Protein AF-V6LV52-F1 (afdb_monomer_lite)

Organism: NCBI:txid348837

Foldseek 3Di:
DDPDDPPVPPVVVVPPPPPVDPLVNVLVVLVVQLVVLCPCPPVDDPVSCPSVVVSVVSNVVSVVVVVVVVVVVVVVVVCVVPDVVPCVVVPCPDPPVDDPVRVVVVVVVVVVVVVVVVVVVVVVVVVVVVVVPDDPPDD

Radius of gyration: 24.8 Å; chains: 1; bounding box: 60×60×60 Å

Secondary structure (DSSP, 8-state):
-------SSSSTTTTTT-----HHHHHHHHHHHHHHHHTTTTTS-GGGGHHHHHHHHHHHHHHHHHHHHHHHHHHHHHGGGTTHHHHHHS-TTSS----HHHHHHHHHHHHHHHHHHHHHHHHHHHHHHHHHHS-----

pLDDT: mean 71.85, std 15.77, range [36.06, 92.5]

Structure (mmCIF, N/CA/C/O backbone):
data_AF-V6LV52-F1
#
_entry.id   AF-V6LV52-F1
#
loop_
_atom_site.group_PDB
_atom_site.id
_atom_site.type_symbol
_atom_site.label_atom_id
_atom_site.label_alt_id
_atom_site.label_comp_id
_atom_site.label_asym_id
_atom_site.label_entity_id
_atom_site.label_seq_id
_atom_site.pdbx_PDB_ins_code
_atom_site.Cartn_x
_atom_site.Cartn_y
_atom_site.Cartn_z
_atom_site.occupancy
_atom_site.B_iso_or_equiv
_atom_site.auth_seq_id
_atom_site.auth_comp_id
_atom_site.auth_asym_id
_atom_site.auth_atom_id
_atom_site.pdbx_PDB_model_num
ATOM 1 N N . MET A 1 1 ? -31.136 47.933 -12.721 1.00 45.31 1 MET A N 1
ATOM 2 C CA . MET A 1 1 ? -30.997 46.550 -12.235 1.00 45.31 1 MET A CA 1
ATOM 3 C C . MET A 1 1 ? -29.819 45.971 -12.979 1.00 45.31 1 MET A C 1
ATOM 5 O O . MET A 1 1 ? -29.986 45.670 -14.145 1.00 45.31 1 MET A O 1
ATOM 9 N N . ASP A 1 2 ? -28.661 45.887 -12.334 1.00 36.06 2 ASP A N 1
ATOM 10 C CA . ASP A 1 2 ? -27.501 45.159 -12.850 1.00 36.06 2 ASP A CA 1
ATOM 11 C C . ASP A 1 2 ? -26.873 44.432 -11.664 1.00 36.06 2 ASP A C 1
ATOM 13 O O . ASP A 1 2 ? -26.098 44.988 -10.891 1.00 36.06 2 ASP A O 1
ATOM 17 N N . ASN A 1 3 ? -27.315 43.190 -11.470 1.00 46.91 3 ASN A N 1
ATOM 18 C CA . ASN A 1 3 ? -26.679 42.228 -10.582 1.00 46.91 3 ASN A CA 1
ATOM 19 C C . ASN A 1 3 ? -25.708 41.422 -11.437 1.00 46.91 3 ASN A C 1
ATOM 21 O O . ASN A 1 3 ? -26.074 40.386 -11.991 1.00 46.91 3 ASN A O 1
ATOM 25 N N . SER A 1 4 ? -24.473 41.892 -11.556 1.00 45.53 4 SER A N 1
ATOM 26 C CA . SER A 1 4 ? -23.420 41.084 -12.150 1.00 45.53 4 SER A CA 1
ATOM 27 C C . SER A 1 4 ? -22.117 41.244 -11.383 1.00 45.53 4 SER A C 1
ATOM 29 O O . SER A 1 4 ? -21.576 42.339 -11.271 1.00 45.53 4 SER A O 1
ATOM 31 N N . VAL A 1 5 ? -21.596 40.086 -10.980 1.00 49.69 5 VAL A N 1
ATOM 32 C CA . VAL A 1 5 ? -20.196 39.811 -10.640 1.00 49.69 5 VAL A CA 1
ATOM 33 C C . VAL A 1 5 ? -19.768 40.132 -9.202 1.00 49.69 5 VAL A C 1
ATOM 35 O O . VAL A 1 5 ? -18.936 40.989 -8.936 1.00 49.69 5 VAL A O 1
ATOM 38 N N . ALA A 1 6 ? -20.248 39.305 -8.271 1.00 47.34 6 ALA A N 1
ATOM 39 C CA . ALA A 1 6 ? -19.549 38.997 -7.017 1.00 47.34 6 ALA A CA 1
ATOM 40 C C . ALA A 1 6 ? -19.196 37.495 -6.935 1.00 47.34 6 ALA A C 1
ATOM 42 O O . ALA A 1 6 ? -19.278 36.885 -5.874 1.00 47.34 6 ALA A O 1
ATOM 43 N N . ALA A 1 7 ? -18.843 36.879 -8.071 1.00 48.69 7 ALA A N 1
ATOM 44 C CA . ALA A 1 7 ? -18.518 35.449 -8.163 1.00 48.69 7 ALA A CA 1
ATOM 45 C C . ALA A 1 7 ? -17.006 35.152 -8.259 1.00 48.69 7 ALA A C 1
ATOM 47 O O . ALA A 1 7 ? -16.616 33.990 -8.248 1.00 48.69 7 ALA A O 1
ATOM 48 N N . ASP A 1 8 ? -16.150 36.180 -8.311 1.00 44.16 8 ASP A N 1
ATOM 49 C CA . ASP A 1 8 ? -14.693 36.015 -8.481 1.00 44.16 8 ASP A CA 1
ATOM 50 C C . ASP A 1 8 ? -13.900 36.017 -7.156 1.00 44.16 8 ASP A C 1
ATOM 52 O O . ASP A 1 8 ? -12.714 35.678 -7.102 1.00 44.16 8 ASP A O 1
ATOM 56 N N . GLY A 1 9 ? -14.551 36.370 -6.043 1.00 42.88 9 GLY A N 1
ATOM 57 C CA . GLY A 1 9 ? -13.920 36.405 -4.718 1.00 42.88 9 GLY A CA 1
ATOM 58 C C . GLY A 1 9 ? -13.856 35.044 -4.016 1.00 42.88 9 GLY A C 1
ATOM 59 O O . GLY A 1 9 ? -13.006 34.830 -3.154 1.00 42.88 9 GLY A O 1
ATOM 60 N N . SER A 1 10 ? -14.735 34.109 -4.384 1.00 45.97 10 SER A N 1
ATOM 61 C CA . SER A 1 10 ? -14.959 32.863 -3.635 1.00 45.97 10 SER A CA 1
ATOM 62 C C . SER A 1 10 ? -13.948 31.761 -3.968 1.00 45.97 10 SER A C 1
ATOM 64 O O . SER A 1 10 ? -13.587 30.977 -3.093 1.00 45.97 10 SER A O 1
ATOM 66 N N . ASN A 1 11 ? -13.431 31.730 -5.202 1.00 44.62 11 ASN A N 1
ATOM 67 C CA . ASN A 1 11 ? -12.445 30.729 -5.635 1.00 44.62 11 ASN A CA 1
ATOM 68 C C . ASN A 1 11 ? -11.006 31.067 -5.210 1.00 44.62 11 ASN A C 1
ATOM 70 O O . ASN A 1 11 ? -10.166 30.176 -5.097 1.00 44.62 11 ASN A O 1
ATOM 74 N N . ASN A 1 12 ? -10.715 32.334 -4.904 1.00 40.97 12 ASN A N 1
ATOM 75 C CA . ASN A 1 12 ? -9.371 32.780 -4.519 1.00 40.97 12 ASN A CA 1
ATOM 76 C C . ASN A 1 12 ? -9.007 32.497 -3.048 1.00 40.97 12 ASN A C 1
ATOM 78 O O . ASN A 1 12 ? -7.838 32.585 -2.671 1.00 40.97 12 ASN A O 1
ATOM 82 N N . LEU A 1 13 ? -9.982 32.132 -2.209 1.00 41.16 13 LEU A N 1
ATOM 83 C CA . LEU A 1 13 ? -9.752 31.787 -0.800 1.00 41.16 13 LEU A CA 1
ATOM 84 C C . LEU A 1 13 ? -9.484 30.292 -0.576 1.00 41.16 13 LEU A C 1
ATOM 86 O O . LEU A 1 13 ? -8.807 29.943 0.389 1.00 41.16 13 LEU A O 1
ATOM 90 N N . GLN A 1 14 ? -9.933 29.409 -1.475 1.00 45.44 14 GLN A N 1
ATOM 91 C CA . GLN A 1 14 ? -9.732 27.960 -1.321 1.00 45.44 14 GLN A CA 1
ATOM 92 C C . GLN A 1 14 ? -8.318 27.485 -1.691 1.00 45.44 14 GLN A C 1
ATOM 94 O O . GLN A 1 14 ? -7.902 26.416 -1.254 1.00 45.44 14 GLN A O 1
ATOM 99 N N . MET A 1 15 ? -7.541 28.286 -2.425 1.00 41.56 15 MET A N 1
ATOM 100 C CA . MET A 1 15 ? -6.193 27.903 -2.876 1.00 41.56 15 MET A CA 1
ATOM 101 C C . MET A 1 15 ? -5.056 28.388 -1.960 1.00 41.56 15 MET A C 1
ATOM 103 O O . MET A 1 15 ? -3.907 28.001 -2.158 1.00 41.56 15 MET A O 1
ATOM 107 N N . LYS A 1 16 ? -5.338 29.213 -0.937 1.00 42.59 16 LYS A N 1
ATOM 108 C CA . LYS A 1 16 ? -4.300 29.858 -0.103 1.00 42.59 16 LYS A CA 1
ATOM 109 C C . LYS A 1 16 ? -3.660 28.976 0.977 1.00 42.59 16 LYS A C 1
ATOM 111 O O . LYS A 1 16 ? -2.697 29.415 1.595 1.00 42.59 16 LYS A O 1
ATOM 116 N N . TYR A 1 17 ? -4.135 27.748 1.191 1.00 46.34 17 TYR A N 1
ATOM 117 C CA . TYR A 1 17 ? -3.645 26.893 2.284 1.00 46.34 17 TYR A CA 1
ATOM 118 C C . TYR A 1 17 ? -3.265 25.472 1.867 1.00 46.34 17 TYR A C 1
ATOM 120 O O . TYR A 1 17 ? -3.233 24.574 2.708 1.00 46.34 17 TYR A O 1
ATOM 128 N N . ILE A 1 18 ? -2.893 25.246 0.604 1.00 47.25 18 ILE A N 1
ATOM 129 C CA . ILE A 1 18 ? -2.121 24.041 0.274 1.00 47.25 18 ILE A CA 1
ATOM 130 C C . ILE A 1 18 ? -0.674 24.297 0.709 1.00 47.25 18 ILE A C 1
ATOM 132 O O . ILE A 1 18 ? 0.213 24.560 -0.100 1.00 47.25 18 ILE A O 1
ATOM 136 N N . ASN A 1 19 ? -0.430 24.254 2.020 1.00 54.31 19 ASN A N 1
ATOM 137 C CA . ASN A 1 19 ? 0.925 24.088 2.524 1.00 54.31 19 ASN A CA 1
ATOM 138 C C . ASN A 1 19 ? 1.368 22.687 2.109 1.00 54.31 19 ASN A C 1
ATOM 140 O O . ASN A 1 19 ? 0.930 21.696 2.700 1.00 54.31 19 ASN A O 1
ATOM 144 N N . TYR A 1 20 ? 2.211 22.612 1.077 1.00 55.56 20 TYR A N 1
ATOM 145 C CA . TYR A 1 20 ? 2.889 21.386 0.668 1.00 55.56 20 TYR A CA 1
ATOM 146 C C . TYR A 1 20 ? 3.731 20.876 1.840 1.00 55.56 20 TYR A C 1
ATOM 148 O O . TYR A 1 20 ? 4.894 21.233 2.015 1.00 55.56 20 TYR A O 1
ATOM 156 N N . SER A 1 21 ? 3.113 20.070 2.695 1.00 70.44 21 SER A N 1
ATOM 157 C CA . SER A 1 21 ? 3.785 19.445 3.822 1.00 70.44 21 SER A CA 1
ATOM 158 C C . SER A 1 21 ? 4.547 18.242 3.293 1.00 70.44 21 SER A C 1
ATOM 160 O O . SER A 1 21 ? 3.974 17.395 2.604 1.00 70.44 21 SER A O 1
ATOM 162 N N . SER A 1 22 ? 5.841 18.158 3.598 1.00 82.81 22 SER A N 1
ATOM 163 C CA . SER A 1 22 ? 6.620 16.970 3.257 1.00 82.81 22 SER A CA 1
ATOM 164 C C . SER A 1 22 ? 6.001 15.729 3.914 1.00 82.81 22 SER A C 1
ATOM 166 O O . SER A 1 22 ? 5.389 15.814 4.984 1.00 82.81 22 SER A O 1
ATOM 168 N N . LEU A 1 23 ? 6.181 14.555 3.300 1.00 84.12 23 LEU A N 1
ATOM 169 C CA . LEU A 1 23 ? 5.721 13.286 3.884 1.00 84.12 23 LEU A CA 1
ATOM 170 C C . LEU A 1 23 ? 6.278 13.068 5.300 1.00 84.12 23 LEU A C 1
ATOM 172 O O . LEU A 1 23 ? 5.587 12.509 6.149 1.00 84.12 23 LEU A O 1
ATOM 176 N N . ASP A 1 24 ? 7.487 13.558 5.576 1.00 83.06 24 ASP A N 1
ATOM 177 C CA . ASP A 1 24 ? 8.103 13.479 6.902 1.00 83.06 24 ASP A CA 1
ATOM 178 C C . ASP A 1 24 ? 7.402 14.370 7.931 1.00 83.06 24 ASP A C 1
ATOM 180 O O . ASP A 1 24 ? 7.201 13.942 9.069 1.00 83.06 24 ASP A O 1
ATOM 184 N N . ASN A 1 25 ? 6.944 15.561 7.535 1.00 84.88 25 ASN A N 1
ATOM 185 C CA . ASN A 1 25 ? 6.155 16.429 8.410 1.00 84.88 25 ASN A CA 1
ATOM 186 C C . ASN A 1 25 ? 4.810 15.782 8.756 1.00 84.88 25 ASN A C 1
ATOM 188 O O . ASN A 1 25 ? 4.429 15.740 9.926 1.00 84.88 25 ASN A O 1
ATOM 192 N N . VAL A 1 26 ? 4.123 15.208 7.762 1.00 86.62 26 VAL A N 1
ATOM 193 C CA . VAL A 1 26 ? 2.859 14.485 7.985 1.00 86.62 26 VAL A CA 1
ATOM 194 C C . VAL A 1 26 ? 3.084 13.283 8.907 1.00 86.62 26 VAL A C 1
ATOM 196 O O . VAL A 1 26 ? 2.314 13.060 9.842 1.00 86.62 26 VAL A O 1
ATOM 199 N N . LYS A 1 27 ? 4.177 12.537 8.708 1.00 88.75 27 LYS A N 1
ATOM 200 C CA . LYS A 1 27 ? 4.559 11.406 9.564 1.00 88.75 27 LYS A CA 1
ATOM 201 C C . LYS A 1 27 ? 4.833 11.843 11.002 1.00 88.75 27 LYS A C 1
ATOM 203 O O . LYS A 1 27 ? 4.386 11.171 11.931 1.00 88.75 27 LYS A O 1
ATOM 208 N N . LYS A 1 28 ? 5.547 12.955 11.198 1.00 88.75 28 LYS A N 1
ATOM 209 C CA . LYS A 1 28 ? 5.852 13.505 12.525 1.00 88.75 28 LYS A CA 1
ATOM 210 C C . LYS A 1 28 ? 4.575 13.896 13.270 1.00 88.75 28 LYS A C 1
ATOM 212 O O . LYS A 1 28 ? 4.357 13.390 14.366 1.00 88.75 28 LYS A O 1
ATOM 217 N N . LEU A 1 29 ? 3.708 14.688 12.637 1.00 88.94 29 LEU A N 1
ATOM 218 C CA . LEU A 1 29 ? 2.420 15.101 13.207 1.00 88.94 29 LEU A CA 1
ATOM 219 C C . LEU A 1 29 ? 1.540 13.896 13.558 1.00 88.94 29 LEU A C 1
ATOM 221 O O . LEU A 1 29 ? 0.971 13.825 14.642 1.00 88.94 29 LEU A O 1
ATOM 225 N N . THR A 1 30 ? 1.481 12.903 12.670 1.00 89.12 30 THR A N 1
ATOM 226 C CA . THR A 1 30 ? 0.691 11.686 12.904 1.00 89.12 30 THR A CA 1
ATOM 227 C C . THR A 1 30 ? 1.215 10.888 14.097 1.00 89.12 30 THR A C 1
ATOM 229 O O . THR A 1 30 ? 0.426 10.339 14.862 1.00 89.12 30 THR A O 1
ATOM 232 N N . ASN A 1 31 ? 2.536 10.823 14.282 1.00 89.56 31 ASN A N 1
ATOM 233 C CA . ASN A 1 31 ? 3.135 10.151 15.434 1.00 89.56 31 ASN A CA 1
ATOM 234 C C . ASN A 1 31 ? 2.886 10.903 16.747 1.00 89.56 31 ASN A C 1
ATOM 236 O O . ASN A 1 31 ? 2.714 10.258 17.777 1.00 89.56 31 ASN A O 1
ATOM 240 N N . GLU A 1 32 ? 2.874 12.236 16.727 1.00 90.38 32 GLU A N 1
ATOM 241 C CA . GLU A 1 32 ? 2.522 13.050 17.897 1.00 90.38 32 GLU A CA 1
ATOM 242 C C . GLU A 1 32 ? 1.055 12.837 18.282 1.00 90.38 32 GLU A C 1
ATOM 244 O O . GLU A 1 32 ? 0.781 12.443 19.413 1.00 90.38 32 GLU A O 1
ATOM 249 N N . LEU A 1 33 ? 0.139 12.931 17.315 1.00 87.75 33 LEU A N 1
ATOM 250 C CA . LEU A 1 33 ? -1.283 12.650 17.519 1.00 87.75 33 LEU A CA 1
ATOM 251 C C . LEU A 1 33 ? -1.519 11.226 18.050 1.00 87.75 33 LEU A C 1
ATOM 253 O O . LEU A 1 33 ? -2.302 11.003 18.973 1.00 87.75 33 LEU A O 1
ATOM 257 N N . ARG A 1 34 ? -0.799 10.244 17.501 1.00 88.00 34 ARG A N 1
ATOM 258 C CA . ARG A 1 34 ? -0.888 8.852 17.942 1.00 88.00 34 ARG A CA 1
ATOM 259 C C . ARG A 1 34 ? -0.494 8.678 19.408 1.00 88.00 34 ARG A C 1
ATOM 261 O O . ARG A 1 34 ? -1.124 7.877 20.087 1.00 88.00 34 ARG A O 1
ATOM 268 N N . LYS A 1 35 ? 0.521 9.396 19.905 1.00 87.50 35 LYS A N 1
ATOM 269 C CA . LYS A 1 35 ? 0.931 9.303 21.318 1.00 87.50 35 LYS A CA 1
ATOM 270 C C . LYS A 1 35 ? -0.200 9.699 22.256 1.00 87.50 35 LYS A C 1
ATOM 272 O O . LYS A 1 35 ? -0.358 9.055 23.283 1.00 87.50 35 LYS A O 1
ATOM 277 N N . GLU A 1 36 ? -0.977 10.717 21.900 1.00 84.56 36 GLU A N 1
ATOM 278 C CA . GLU A 1 36 ? -2.111 11.171 22.707 1.00 84.56 36 GLU A CA 1
ATOM 279 C C . GLU A 1 36 ? -3.285 10.188 22.641 1.00 84.56 36 GLU A C 1
ATOM 281 O O . GLU A 1 36 ? -3.898 9.873 23.659 1.00 84.56 36 GLU A O 1
ATOM 286 N N . ILE A 1 37 ? -3.571 9.650 21.454 1.00 85.38 37 ILE A N 1
ATOM 287 C CA . ILE A 1 37 ? -4.700 8.735 21.250 1.00 85.38 37 ILE A CA 1
ATOM 288 C C . ILE A 1 37 ? -4.428 7.345 21.848 1.00 85.38 37 ILE A C 1
ATOM 290 O O . ILE A 1 37 ? -5.325 6.728 22.429 1.00 85.38 37 ILE A O 1
ATOM 294 N N . ASP A 1 38 ? -3.193 6.852 21.746 1.00 86.12 38 ASP A N 1
ATOM 295 C CA . ASP A 1 38 ? -2.826 5.504 22.189 1.00 86.12 38 ASP A CA 1
ATOM 296 C C . ASP A 1 38 ? -2.777 5.367 23.721 1.00 86.12 38 ASP A C 1
ATOM 298 O O . ASP A 1 38 ? -2.794 4.239 24.211 1.00 86.12 38 ASP A O 1
ATOM 302 N N . LEU A 1 39 ? -2.795 6.468 24.491 1.00 83.69 39 LEU A N 1
ATOM 303 C CA . LEU A 1 39 ? -2.789 6.449 25.967 1.00 83.69 39 LEU A CA 1
ATOM 304 C C . LEU A 1 39 ? -3.878 5.549 26.567 1.00 83.69 39 LEU A C 1
ATOM 306 O O . LEU A 1 39 ? -3.686 4.937 27.618 1.00 83.69 39 LEU A O 1
ATOM 310 N N . PHE A 1 40 ? -5.022 5.461 25.893 1.00 75.88 40 PHE A N 1
ATOM 311 C CA . PHE A 1 40 ? -6.191 4.717 26.357 1.00 75.88 40 PHE A CA 1
ATOM 312 C C . PHE A 1 40 ? -6.470 3.461 25.513 1.00 75.88 40 PHE A C 1
ATOM 314 O O . PHE A 1 40 ? -7.417 2.713 25.783 1.00 75.88 40 PHE A O 1
ATOM 321 N N . TYR A 1 41 ? -5.648 3.193 24.496 1.00 75.38 41 TYR A N 1
ATOM 322 C CA . TYR A 1 41 ? -5.727 1.987 23.679 1.00 75.38 41 TYR A CA 1
ATOM 323 C C . TYR A 1 41 ? -5.070 0.795 24.411 1.00 75.38 41 TYR A C 1
ATOM 325 O O . TYR A 1 41 ? -4.065 0.976 25.095 1.00 75.38 41 TYR A O 1
ATOM 333 N N . PRO A 1 42 ? -5.589 -0.446 24.304 1.00 77.62 42 PRO A N 1
ATOM 334 C CA . PRO A 1 42 ? -6.783 -0.887 23.572 1.00 77.62 42 PRO A CA 1
ATOM 335 C C . PRO A 1 42 ? -8.084 -0.815 24.389 1.00 77.62 42 PRO A C 1
ATOM 337 O O . PRO A 1 42 ? -9.119 -1.304 23.935 1.00 77.62 42 PRO A O 1
ATOM 340 N N . LYS A 1 43 ? -8.044 -0.249 25.601 1.00 82.38 43 LYS A N 1
ATOM 341 C CA . LYS A 1 43 ? -9.142 -0.313 26.583 1.00 82.38 43 LYS A CA 1
ATOM 342 C C . LYS A 1 43 ? -10.396 0.474 26.167 1.00 82.38 43 LYS A C 1
ATOM 344 O O . LYS A 1 43 ? -11.464 0.237 26.717 1.00 82.38 43 LYS A O 1
ATOM 349 N N . GLN A 1 44 ? -10.287 1.365 25.184 1.00 80.62 44 GLN A N 1
ATOM 350 C CA . GLN A 1 44 ? -11.409 2.084 24.573 1.00 80.62 44 GLN A CA 1
ATOM 351 C C . GLN A 1 44 ? -12.364 1.171 23.782 1.00 80.62 44 GLN A C 1
ATOM 353 O O . GLN A 1 44 ? -11.946 0.161 23.207 1.00 80.62 44 GLN A O 1
ATOM 358 N N . SER A 1 45 ? -13.641 1.559 23.693 1.00 77.69 45 SER A N 1
ATOM 359 C CA . SER A 1 45 ? -14.641 0.890 22.841 1.00 77.69 45 SER A CA 1
ATOM 360 C C . SER A 1 45 ? -14.332 1.068 21.342 1.00 77.69 45 SER A C 1
ATOM 362 O O . SER A 1 45 ? -13.643 2.021 20.975 1.00 77.69 45 SER A O 1
ATOM 364 N N . PRO A 1 46 ? -14.845 0.207 20.439 1.00 74.12 46 PRO A N 1
ATOM 365 C CA . PRO A 1 46 ? -14.574 0.314 19.001 1.00 74.12 46 PRO A CA 1
ATOM 366 C C . PRO A 1 46 ? -14.837 1.704 18.398 1.00 74.12 46 PRO A C 1
ATOM 368 O O . PRO A 1 46 ? -14.006 2.195 17.638 1.00 74.12 46 PRO A O 1
ATOM 371 N N . ALA A 1 47 ? -15.924 2.376 18.793 1.00 75.81 47 ALA A N 1
ATOM 372 C CA . ALA A 1 47 ? -16.256 3.725 18.321 1.00 75.81 47 ALA A CA 1
ATOM 373 C C . ALA A 1 47 ? -15.249 4.795 18.785 1.00 75.81 47 ALA A C 1
ATOM 375 O O . ALA A 1 47 ? -15.028 5.787 18.098 1.00 75.81 47 ALA A O 1
ATOM 376 N N . GLN A 1 48 ? -14.597 4.586 19.929 1.00 75.56 48 GLN A N 1
ATOM 377 C CA . GLN A 1 48 ? -13.586 5.499 20.471 1.00 75.56 48 GLN A CA 1
ATOM 378 C C . GLN A 1 48 ? -12.185 5.241 19.893 1.00 75.56 48 GLN A C 1
ATOM 380 O O . GLN A 1 48 ? -11.331 6.119 19.943 1.00 75.56 48 GLN A O 1
ATOM 385 N N . ARG A 1 49 ? -11.953 4.075 19.274 1.00 83.06 49 ARG A N 1
ATOM 386 C CA . ARG A 1 49 ? -10.675 3.718 18.628 1.00 83.06 49 ARG A CA 1
ATOM 387 C C . ARG A 1 49 ? -10.478 4.357 17.250 1.00 83.06 49 ARG A C 1
ATOM 389 O O . ARG A 1 49 ? -9.442 4.131 16.628 1.00 83.06 49 ARG A O 1
ATOM 396 N N . VAL A 1 50 ? -11.440 5.136 16.751 1.00 83.25 50 VAL A N 1
ATOM 397 C CA . VAL A 1 50 ? -11.392 5.748 15.409 1.00 83.25 50 VAL A CA 1
ATOM 398 C C . VAL A 1 50 ? -10.102 6.543 15.200 1.00 83.25 50 VAL A C 1
ATOM 400 O O . VAL A 1 50 ? -9.448 6.383 14.173 1.00 83.25 50 VAL A O 1
ATOM 403 N N . GLY A 1 51 ? -9.678 7.318 16.201 1.00 83.50 51 GLY A N 1
ATOM 404 C CA . GLY A 1 51 ? -8.423 8.067 16.140 1.00 83.50 51 GLY A CA 1
ATOM 405 C C . GLY A 1 51 ? -7.179 7.174 16.007 1.00 83.50 51 GLY A C 1
ATOM 406 O O . GLY A 1 51 ? -6.278 7.475 15.228 1.00 83.50 51 GLY A O 1
ATOM 407 N N . HIS A 1 52 ? -7.150 6.034 16.706 1.00 85.75 52 HIS A N 1
ATOM 408 C CA . HIS A 1 52 ? -6.041 5.078 16.632 1.00 85.75 52 HIS A CA 1
ATOM 409 C C . HIS A 1 52 ? -5.948 4.474 15.227 1.00 85.75 52 HIS A C 1
ATOM 411 O O . HIS A 1 52 ? -4.871 4.424 14.626 1.00 85.75 52 HIS A O 1
ATOM 417 N N . TYR A 1 53 ? -7.091 4.043 14.684 1.00 85.38 53 TYR A N 1
ATOM 418 C CA . TYR A 1 53 ? -7.159 3.482 13.336 1.00 85.38 53 TYR A CA 1
ATOM 419 C C . TYR A 1 53 ? -6.777 4.511 12.272 1.00 85.38 53 TYR A C 1
ATOM 421 O O . TYR A 1 53 ? -6.007 4.186 11.373 1.00 85.38 53 TYR A O 1
ATOM 429 N N . PHE A 1 54 ? -7.205 5.762 12.433 1.00 88.69 54 PHE A N 1
ATOM 430 C CA . PHE A 1 54 ? -6.804 6.865 11.566 1.00 88.69 54 PHE A CA 1
ATOM 431 C C . PHE A 1 54 ? -5.278 7.058 11.532 1.00 88.69 54 PHE A C 1
ATOM 433 O O . PHE A 1 54 ? -4.676 7.052 10.456 1.00 88.69 54 PHE A O 1
ATOM 440 N N . CYS A 1 55 ? -4.621 7.146 12.694 1.00 88.19 55 CYS A N 1
ATOM 441 C CA . CYS A 1 55 ? -3.161 7.271 12.761 1.00 88.19 55 CYS A CA 1
ATOM 442 C C . CYS A 1 55 ? -2.444 6.067 12.135 1.00 88.19 55 CYS A C 1
ATOM 444 O O . CYS A 1 55 ? -1.447 6.228 11.425 1.00 88.19 55 CYS A O 1
ATOM 446 N N . LYS A 1 56 ? -2.949 4.854 12.379 1.00 87.25 56 LYS A N 1
ATOM 447 C CA . LYS A 1 56 ? -2.398 3.619 11.810 1.00 87.25 56 LYS A CA 1
ATOM 448 C C . LYS A 1 56 ? -2.489 3.609 10.282 1.00 87.25 56 LYS A C 1
ATOM 450 O O . LYS A 1 56 ? -1.510 3.254 9.620 1.00 87.25 56 LYS A O 1
ATOM 455 N N . ASP A 1 57 ? -3.625 4.027 9.734 1.00 86.75 57 ASP A N 1
ATOM 456 C CA . ASP A 1 57 ? -3.855 4.085 8.293 1.00 86.75 57 ASP A CA 1
ATOM 457 C C . ASP A 1 57 ? -2.942 5.113 7.621 1.00 86.75 57 ASP A C 1
ATOM 459 O O . ASP A 1 57 ? -2.300 4.792 6.620 1.00 86.75 57 ASP A O 1
ATOM 463 N N . ILE A 1 58 ? -2.789 6.308 8.200 1.00 87.69 58 ILE A N 1
ATOM 464 C CA . ILE A 1 58 ? -1.883 7.330 7.657 1.00 87.69 58 ILE A CA 1
ATOM 465 C C . ILE A 1 58 ? -0.438 6.830 7.623 1.00 87.69 58 ILE A C 1
ATOM 467 O O . ILE A 1 58 ? 0.223 6.938 6.589 1.00 87.69 58 ILE A O 1
ATOM 471 N N . ILE A 1 59 ? 0.061 6.244 8.716 1.00 87.88 59 ILE A N 1
ATOM 472 C CA . ILE A 1 59 ? 1.432 5.710 8.763 1.00 87.88 59 ILE A CA 1
ATOM 473 C C . ILE A 1 59 ? 1.621 4.617 7.701 1.00 87.88 59 ILE A C 1
ATOM 475 O O . ILE A 1 59 ? 2.660 4.578 7.035 1.00 87.88 59 ILE A O 1
ATOM 479 N N . SER A 1 60 ? 0.617 3.756 7.506 1.00 86.25 60 SER A N 1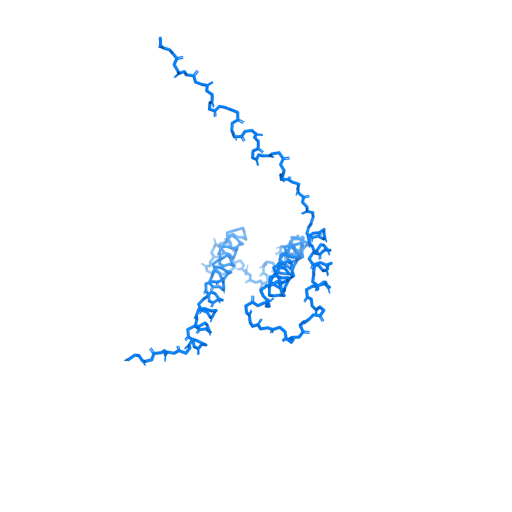
ATOM 480 C CA . SER A 1 60 ? 0.648 2.717 6.474 1.00 86.25 60 SER A CA 1
ATOM 481 C C . SER A 1 60 ? 0.712 3.310 5.064 1.00 86.25 60 SER A C 1
ATOM 483 O O . SER A 1 60 ? 1.563 2.902 4.272 1.00 86.25 60 SER A O 1
ATOM 485 N N . ILE A 1 61 ? -0.123 4.310 4.766 1.00 85.12 61 ILE A N 1
ATOM 486 C CA . ILE A 1 61 ? -0.143 5.001 3.470 1.00 85.12 61 ILE A CA 1
ATOM 487 C C . ILE A 1 61 ? 1.202 5.682 3.204 1.00 85.12 61 ILE A C 1
ATOM 489 O O . ILE A 1 61 ? 1.774 5.492 2.131 1.00 85.12 61 ILE A O 1
ATOM 493 N N . ILE A 1 62 ? 1.750 6.411 4.182 1.00 88.12 62 ILE A N 1
ATOM 494 C CA . ILE A 1 62 ? 3.069 7.051 4.055 1.00 88.12 62 ILE A CA 1
ATOM 495 C C . ILE A 1 62 ? 4.139 5.999 3.746 1.00 88.12 62 ILE A C 1
ATOM 497 O O . ILE A 1 62 ? 4.942 6.197 2.836 1.00 88.12 62 ILE A O 1
ATOM 501 N N . GLY A 1 63 ? 4.124 4.859 4.443 1.00 84.19 63 GLY A N 1
ATOM 502 C CA . GLY A 1 63 ? 5.047 3.753 4.186 1.00 84.19 63 GLY A CA 1
ATOM 503 C C . GLY A 1 63 ? 4.949 3.202 2.758 1.00 84.19 63 GLY A C 1
ATOM 504 O O . GLY A 1 63 ? 5.972 2.994 2.102 1.00 84.19 63 GLY A O 1
ATOM 505 N N . ILE A 1 64 ? 3.731 3.017 2.240 1.00 84.31 64 ILE A N 1
ATOM 506 C CA . ILE A 1 64 ? 3.491 2.570 0.856 1.00 84.31 64 ILE A CA 1
ATOM 507 C C . ILE A 1 64 ? 4.033 3.592 -0.149 1.00 84.31 64 ILE A C 1
ATOM 509 O O . ILE A 1 64 ? 4.710 3.214 -1.112 1.00 84.31 64 ILE A O 1
ATOM 513 N N . VAL A 1 65 ? 3.775 4.881 0.078 1.00 82.25 65 VAL A N 1
ATOM 514 C CA . VAL A 1 65 ? 4.238 5.965 -0.798 1.00 82.25 65 VAL A CA 1
ATOM 515 C C . VAL A 1 65 ? 5.766 6.043 -0.799 1.00 82.25 65 VAL A C 1
ATOM 517 O O . VAL A 1 65 ? 6.367 6.016 -1.871 1.00 82.25 65 VAL A O 1
ATOM 520 N N . GLN A 1 66 ? 6.408 6.038 0.374 1.00 83.25 66 GLN A N 1
ATOM 521 C CA . GLN A 1 66 ? 7.872 6.061 0.497 1.00 83.25 66 GLN A CA 1
ATOM 522 C C . GLN A 1 66 ? 8.520 4.842 -0.180 1.00 83.25 66 GLN A C 1
ATOM 524 O O . GLN A 1 66 ? 9.471 4.991 -0.945 1.00 83.25 66 GLN A O 1
ATOM 529 N N . THR A 1 67 ? 7.959 3.644 0.012 1.00 80.62 67 THR A N 1
ATOM 530 C CA . THR A 1 67 ? 8.442 2.416 -0.649 1.00 80.62 67 THR A CA 1
ATOM 531 C C . THR A 1 67 ? 8.311 2.505 -2.171 1.00 80.62 67 THR A C 1
ATOM 533 O O . THR A 1 67 ? 9.178 2.036 -2.910 1.00 80.62 67 THR A O 1
ATOM 536 N N . SER A 1 68 ? 7.231 3.115 -2.659 1.00 75.38 68 SER A N 1
ATOM 537 C CA . SER A 1 68 ? 6.993 3.296 -4.093 1.00 75.38 68 SER A CA 1
ATOM 538 C C . SER A 1 68 ? 7.969 4.298 -4.713 1.00 75.38 68 SER A C 1
ATOM 540 O O . SER A 1 68 ? 8.468 4.050 -5.809 1.00 75.38 68 SER A O 1
ATOM 542 N N . ILE A 1 69 ? 8.286 5.390 -4.006 1.00 76.31 69 ILE A N 1
ATOM 543 C CA . ILE A 1 69 ? 9.295 6.378 -4.421 1.00 76.31 69 ILE A CA 1
ATOM 544 C C . ILE A 1 69 ? 10.675 5.717 -4.504 1.00 76.31 69 ILE A C 1
ATOM 546 O O . ILE A 1 69 ? 11.300 5.749 -5.560 1.00 76.31 69 ILE A O 1
ATOM 550 N N . GLN A 1 70 ? 11.094 5.001 -3.456 1.00 73.06 70 GLN A N 1
ATOM 551 C CA . GLN A 1 70 ? 12.385 4.301 -3.438 1.00 73.06 70 GLN A CA 1
ATOM 552 C C . GLN A 1 70 ? 12.509 3.245 -4.545 1.00 73.06 70 GLN A C 1
ATOM 554 O O . GLN A 1 70 ? 13.577 3.078 -5.134 1.00 73.06 70 GLN A O 1
ATOM 559 N N . LYS A 1 71 ? 11.427 2.515 -4.855 1.00 70.00 71 LYS A N 1
ATOM 560 C CA . LYS A 1 71 ? 11.413 1.570 -5.983 1.00 70.00 71 LYS A CA 1
ATOM 561 C C . LYS A 1 71 ? 11.609 2.281 -7.321 1.00 70.00 71 LYS A C 1
ATOM 563 O O . LYS A 1 71 ? 12.362 1.776 -8.147 1.00 70.00 71 LYS A O 1
ATOM 568 N N . ARG A 1 72 ? 10.976 3.441 -7.529 1.00 63.34 72 ARG A N 1
ATOM 569 C CA . ARG A 1 72 ? 11.164 4.244 -8.748 1.00 63.34 72 ARG A CA 1
ATOM 570 C C . ARG A 1 72 ? 12.595 4.761 -8.863 1.00 63.34 72 ARG A C 1
ATOM 572 O O . ARG A 1 72 ? 13.187 4.616 -9.921 1.00 63.34 72 ARG A O 1
ATOM 579 N N . GLU A 1 73 ? 13.174 5.279 -7.784 1.00 62.50 73 GLU A N 1
ATOM 580 C CA . GLU A 1 73 ? 14.560 5.770 -7.775 1.00 62.50 73 GLU A CA 1
ATOM 581 C C . GLU A 1 73 ? 15.572 4.658 -8.087 1.00 62.50 73 GLU A C 1
ATOM 583 O O . GLU A 1 73 ? 16.451 4.845 -8.927 1.00 62.50 73 GLU A O 1
ATOM 588 N N . LYS A 1 74 ? 15.401 3.468 -7.491 1.00 59.81 74 LYS A N 1
ATOM 589 C CA . LYS A 1 74 ? 16.220 2.280 -7.799 1.00 59.81 74 LYS A CA 1
ATOM 590 C C . LYS A 1 74 ? 16.050 1.793 -9.239 1.00 59.81 74 LYS A C 1
ATOM 592 O O . LYS A 1 74 ? 16.999 1.304 -9.842 1.00 59.81 74 LYS A O 1
ATOM 597 N N . MET A 1 75 ? 14.845 1.904 -9.792 1.00 57.88 75 MET A N 1
ATOM 598 C CA . MET A 1 75 ? 14.579 1.515 -11.175 1.00 57.88 75 MET A CA 1
ATOM 599 C C . MET A 1 75 ? 15.227 2.504 -12.153 1.00 57.88 75 MET A C 1
ATOM 601 O O . MET A 1 75 ? 15.854 2.077 -13.112 1.00 57.88 75 MET A O 1
ATOM 605 N N . VAL A 1 76 ? 15.178 3.809 -11.868 1.00 54.47 76 VAL A N 1
ATOM 606 C CA . VAL A 1 76 ? 15.809 4.855 -12.693 1.00 54.47 76 VAL A CA 1
ATOM 607 C C . VAL A 1 76 ? 17.341 4.777 -12.657 1.00 54.47 76 VAL A C 1
ATOM 609 O O . VAL A 1 76 ? 17.979 4.987 -13.688 1.00 54.47 76 VAL A O 1
ATOM 612 N N . SER A 1 77 ? 17.955 4.423 -11.523 1.00 52.22 77 SER A N 1
ATOM 613 C CA . SER A 1 77 ? 19.413 4.233 -11.451 1.00 52.22 77 SER A CA 1
ATOM 614 C C . SER A 1 77 ? 19.898 2.963 -12.167 1.00 52.22 77 SER A C 1
ATOM 616 O O . SER A 1 77 ? 20.984 2.978 -12.740 1.00 52.22 77 SER A O 1
ATOM 618 N N . SER A 1 78 ? 19.078 1.906 -12.220 1.00 49.88 78 SER A N 1
ATOM 619 C CA . SER A 1 78 ? 19.381 0.646 -12.921 1.00 49.88 78 SER A CA 1
ATOM 620 C C . SER A 1 78 ? 19.253 0.724 -14.452 1.00 49.88 78 SER A C 1
ATOM 622 O O . SER A 1 78 ? 19.748 -0.161 -15.146 1.00 49.88 78 SER A O 1
ATOM 624 N N . ILE A 1 79 ? 18.613 1.762 -15.004 1.00 53.03 79 ILE A N 1
ATOM 625 C CA . ILE A 1 79 ? 18.453 1.952 -16.462 1.00 53.03 79 ILE A CA 1
ATOM 626 C C . ILE A 1 79 ? 19.762 2.431 -17.129 1.00 53.03 79 ILE A C 1
ATOM 628 O O . ILE A 1 79 ? 19.877 2.428 -18.356 1.00 53.03 79 ILE A O 1
ATOM 632 N N . LYS A 1 80 ? 20.798 2.787 -16.355 1.00 51.12 80 LYS A N 1
ATOM 633 C CA . LYS A 1 80 ? 22.117 3.139 -16.911 1.00 51.12 80 LYS A CA 1
ATOM 634 C C . LYS A 1 80 ? 22.930 1.935 -17.421 1.00 51.12 80 LYS A C 1
ATOM 636 O O . LYS A 1 80 ? 23.802 2.147 -18.252 1.00 51.12 80 LYS A O 1
ATOM 641 N N . ASP A 1 81 ? 22.559 0.701 -17.066 1.00 54.97 81 ASP A N 1
ATOM 642 C CA . ASP A 1 81 ? 23.202 -0.546 -17.540 1.00 54.97 81 ASP A CA 1
ATOM 643 C C . ASP A 1 81 ? 22.425 -1.236 -18.694 1.00 54.97 81 ASP A C 1
ATOM 645 O O . ASP A 1 81 ? 22.432 -2.461 -18.858 1.00 54.97 81 ASP A O 1
ATOM 649 N N . SER A 1 82 ? 21.664 -0.470 -19.485 1.00 62.50 82 SER A N 1
ATOM 650 C CA . SER A 1 82 ? 20.453 -0.977 -20.158 1.00 62.50 82 SER A CA 1
ATOM 651 C C . SER A 1 82 ? 20.603 -1.692 -21.502 1.00 62.50 82 SER A C 1
ATOM 653 O O . SER A 1 82 ? 19.600 -2.204 -21.988 1.00 62.50 82 SER A O 1
ATOM 655 N N . ARG A 1 83 ? 21.783 -1.799 -22.130 1.00 56.47 83 ARG A N 1
ATOM 656 C CA . ARG A 1 83 ? 21.865 -2.470 -23.450 1.00 56.47 83 ARG A CA 1
ATOM 657 C C . ARG A 1 83 ? 22.184 -3.964 -23.368 1.00 56.47 83 ARG A C 1
ATOM 659 O O . ARG A 1 83 ? 21.512 -4.765 -24.013 1.00 56.47 83 ARG A O 1
ATOM 666 N N . GLU A 1 84 ? 23.168 -4.343 -22.559 1.00 60.16 84 GLU A N 1
ATOM 667 C CA . GLU A 1 84 ? 23.589 -5.746 -22.401 1.00 60.16 84 GLU A CA 1
ATOM 668 C C . GLU A 1 84 ? 22.577 -6.553 -21.579 1.00 60.16 84 GLU A C 1
ATOM 670 O O . GLU A 1 84 ? 22.221 -7.680 -21.927 1.00 60.16 84 GLU A O 1
ATOM 675 N N . SER A 1 85 ? 22.033 -5.941 -20.525 1.00 65.12 85 SER A N 1
ATOM 676 C CA . SER A 1 85 ? 20.962 -6.525 -19.715 1.00 65.12 85 SER A CA 1
ATOM 677 C C . SER A 1 85 ? 19.676 -6.739 -20.522 1.00 65.12 85 SER A C 1
ATOM 679 O O . SER A 1 85 ? 18.992 -7.739 -20.317 1.00 65.12 85 SER A O 1
ATOM 681 N N . TRP A 1 86 ? 19.375 -5.862 -21.485 1.00 66.94 86 TRP A N 1
ATOM 682 C CA . TRP A 1 86 ? 18.220 -6.006 -22.371 1.00 66.94 86 TRP A CA 1
ATOM 683 C C . TRP A 1 86 ? 18.320 -7.232 -23.275 1.00 66.94 86 TRP A C 1
ATOM 685 O O . TRP A 1 86 ? 17.410 -8.059 -23.296 1.00 66.94 86 TRP A O 1
ATOM 695 N N . GLN A 1 87 ? 19.444 -7.385 -23.982 1.00 66.44 87 GLN A N 1
ATOM 696 C CA . GLN A 1 87 ? 19.662 -8.502 -24.910 1.00 66.44 87 GLN A CA 1
ATOM 697 C C . GLN A 1 87 ? 19.642 -9.868 -24.211 1.00 66.44 87 GLN A C 1
ATOM 699 O O . GLN A 1 87 ? 19.297 -10.867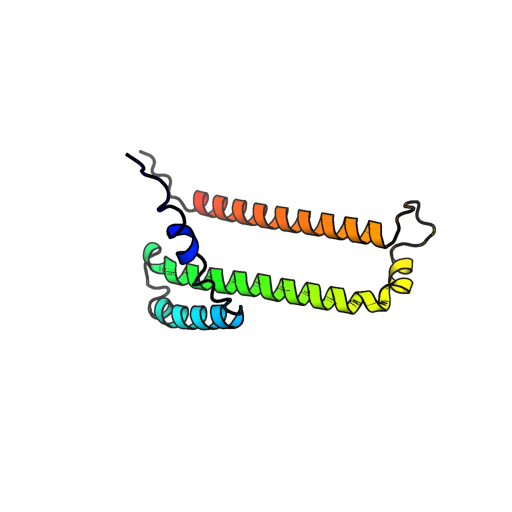 -24.838 1.00 66.44 87 GLN A O 1
ATOM 704 N N . LYS A 1 88 ? 19.949 -9.909 -22.908 1.00 71.06 88 LYS A N 1
ATOM 705 C CA . LYS A 1 88 ? 19.837 -11.115 -22.078 1.00 71.06 88 LYS A CA 1
ATOM 706 C C . LYS A 1 88 ? 18.392 -11.602 -21.915 1.00 71.06 88 LYS A C 1
ATOM 708 O O . LYS A 1 88 ? 18.167 -12.809 -21.917 1.00 71.06 88 LYS A O 1
ATOM 713 N N . TYR A 1 89 ? 17.430 -10.694 -21.738 1.00 68.94 89 TYR A N 1
ATOM 714 C CA . TYR A 1 89 ? 16.021 -11.048 -21.498 1.00 68.94 89 TYR A CA 1
ATOM 715 C C . TYR A 1 89 ? 15.160 -10.979 -22.766 1.00 68.94 89 TYR A C 1
ATOM 717 O O . TYR A 1 89 ? 14.155 -11.680 -22.859 1.00 68.94 89 TYR A O 1
ATOM 725 N N . PHE A 1 90 ? 15.576 -10.179 -23.749 1.00 67.69 90 PHE A N 1
ATOM 726 C CA . PHE A 1 90 ? 14.902 -9.985 -25.031 1.00 67.69 90 PHE A CA 1
ATOM 727 C C . PHE A 1 90 ? 15.925 -10.093 -26.176 1.00 67.69 90 PHE A C 1
ATOM 729 O O . PHE A 1 90 ? 16.365 -9.074 -26.720 1.00 67.69 90 PHE A O 1
ATOM 736 N N . PRO A 1 91 ? 16.366 -11.317 -26.523 1.00 65.38 91 PRO A N 1
ATOM 737 C CA . PRO A 1 91 ? 17.307 -11.523 -27.615 1.00 65.38 91 PRO A CA 1
ATOM 738 C C . PRO A 1 91 ? 16.695 -11.077 -28.948 1.00 65.38 91 PRO A C 1
ATOM 740 O O . PRO A 1 91 ? 15.516 -11.301 -29.218 1.00 65.38 91 PRO A O 1
ATOM 743 N N . VAL A 1 92 ? 17.528 -10.480 -29.803 1.00 60.09 92 VAL A N 1
ATOM 744 C CA . VAL A 1 92 ? 17.147 -9.872 -31.098 1.00 60.09 92 VAL A CA 1
ATOM 745 C C . VAL A 1 92 ? 16.519 -10.889 -32.074 1.00 60.09 92 VAL A C 1
ATOM 747 O O . VAL A 1 92 ? 15.897 -10.509 -33.053 1.00 60.09 92 VAL A O 1
ATOM 750 N N . SER A 1 93 ? 16.641 -12.189 -31.791 1.00 59.50 93 SER A N 1
ATOM 751 C CA . SER A 1 93 ? 16.040 -13.297 -32.542 1.00 59.50 93 SER A CA 1
ATOM 752 C C . SER A 1 93 ? 14.655 -13.737 -32.041 1.00 59.50 93 SER A C 1
ATOM 754 O O . SER A 1 93 ? 14.101 -14.716 -32.547 1.00 59.50 93 SER A O 1
ATOM 756 N N . SER A 1 94 ? 14.084 -13.073 -31.031 1.00 59.19 94 SER A N 1
ATOM 757 C CA . SER A 1 94 ? 12.735 -13.392 -30.560 1.00 59.19 94 SER A CA 1
ATOM 758 C C . SER A 1 94 ? 11.691 -12.951 -31.595 1.00 59.19 94 SER A C 1
ATOM 760 O O . SER A 1 94 ? 11.810 -11.880 -32.173 1.00 59.19 94 SER A O 1
ATOM 762 N N . ARG A 1 95 ? 10.633 -13.747 -31.810 1.00 55.94 95 ARG A N 1
ATOM 763 C CA . ARG A 1 95 ? 9.537 -13.453 -32.770 1.00 55.94 95 ARG A CA 1
ATOM 764 C C . ARG A 1 95 ? 8.777 -12.142 -32.505 1.00 55.94 95 ARG A C 1
ATOM 766 O O . ARG A 1 95 ? 7.866 -11.800 -33.252 1.00 55.94 95 ARG A O 1
ATOM 773 N N . LEU A 1 96 ? 9.081 -11.469 -31.402 1.00 58.03 96 LEU A N 1
ATOM 774 C CA . LEU A 1 96 ? 8.508 -10.194 -31.016 1.00 58.03 96 LEU A CA 1
ATOM 775 C C . LEU A 1 96 ? 9.508 -9.115 -31.437 1.00 58.03 96 LEU A C 1
ATOM 777 O O . LEU A 1 96 ? 10.419 -8.800 -30.676 1.00 58.03 96 LEU A O 1
ATOM 781 N N . ASP A 1 97 ? 9.326 -8.552 -32.634 1.00 58.84 97 ASP A N 1
ATOM 782 C CA . ASP A 1 97 ? 10.054 -7.375 -33.148 1.00 58.84 97 ASP A CA 1
ATOM 783 C C . ASP A 1 97 ? 9.680 -6.095 -32.369 1.00 58.84 97 ASP A C 1
ATOM 785 O O . ASP A 1 97 ? 9.304 -5.065 -32.928 1.00 58.84 97 ASP A O 1
ATOM 789 N N . LEU A 1 98 ? 9.703 -6.160 -31.040 1.00 63.38 98 LEU A N 1
ATOM 790 C CA . LEU A 1 98 ? 9.382 -5.036 -30.177 1.00 63.38 98 LEU A CA 1
ATOM 791 C C . LEU A 1 98 ? 10.673 -4.340 -29.765 1.00 63.38 98 LEU A C 1
ATOM 793 O O . LEU A 1 98 ? 11.589 -4.939 -29.198 1.00 63.38 98 LEU A O 1
ATOM 797 N N . SER A 1 99 ? 10.719 -3.038 -30.022 1.00 68.44 99 SER A N 1
ATOM 798 C CA . SER A 1 99 ? 11.787 -2.166 -29.548 1.00 68.44 99 SER A CA 1
ATOM 799 C C . SER A 1 99 ? 11.858 -2.186 -28.012 1.00 68.44 99 SER A C 1
ATOM 801 O O . SER A 1 99 ? 10.810 -2.272 -27.359 1.00 68.44 99 SER A O 1
ATOM 803 N N . PRO A 1 100 ? 13.053 -2.021 -27.407 1.00 67.19 100 PRO A N 1
ATOM 804 C CA . PRO A 1 100 ? 13.202 -1.908 -25.957 1.00 67.19 100 PRO A CA 1
ATOM 805 C C . PRO A 1 100 ? 12.241 -0.908 -25.308 1.00 67.19 100 PRO A C 1
ATOM 807 O O . PRO A 1 100 ? 11.675 -1.16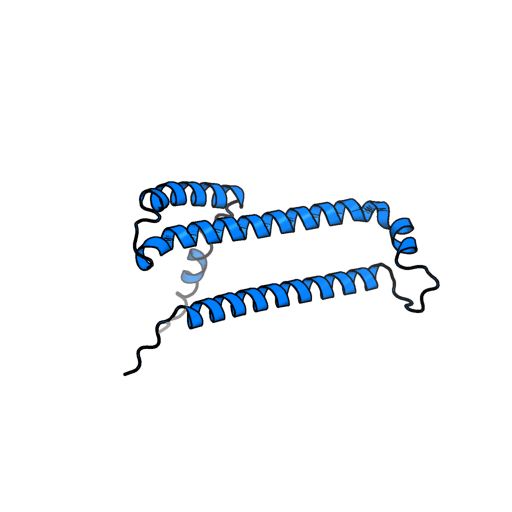7 -24.248 1.00 67.19 100 PRO A O 1
ATOM 810 N N . PHE A 1 101 ? 11.985 0.207 -25.993 1.00 68.44 101 PHE A N 1
ATOM 811 C CA . PHE A 1 101 ? 11.063 1.243 -25.536 1.00 68.44 101 PHE A CA 1
ATOM 812 C C . PHE A 1 101 ? 9.602 0.771 -25.519 1.00 68.44 101 PHE A C 1
ATOM 814 O O . PHE A 1 101 ? 8.874 1.065 -24.576 1.00 68.44 101 PHE A O 1
ATOM 821 N N . GLN A 1 102 ? 9.181 -0.007 -26.520 1.00 70.25 102 GLN A N 1
ATOM 822 C CA . GLN A 1 102 ? 7.812 -0.529 -26.610 1.00 70.25 102 GLN A CA 1
ATOM 823 C C . GLN A 1 102 ? 7.545 -1.590 -25.544 1.00 70.25 102 GLN A C 1
ATOM 825 O O . GLN A 1 102 ? 6.476 -1.622 -24.935 1.00 70.25 102 GLN A O 1
ATOM 830 N N . VAL A 1 103 ? 8.525 -2.458 -25.290 1.00 76.06 103 VAL A N 1
ATOM 831 C CA . VAL A 1 103 ? 8.411 -3.463 -24.232 1.00 76.06 103 VAL A CA 1
ATOM 832 C C . VAL A 1 103 ? 8.385 -2.788 -22.860 1.00 76.06 103 VAL A C 1
ATOM 834 O O . VAL A 1 103 ? 7.562 -3.160 -22.024 1.00 76.06 103 VAL A O 1
ATOM 837 N N . GLN A 1 104 ? 9.211 -1.761 -22.640 1.00 73.38 104 GLN A N 1
ATOM 838 C CA . GLN A 1 104 ? 9.190 -0.974 -21.407 1.00 73.38 104 GLN A CA 1
ATOM 839 C C . GLN A 1 104 ? 7.820 -0.316 -21.174 1.00 73.38 104 GLN A C 1
ATOM 841 O O . GLN A 1 104 ? 7.247 -0.461 -20.094 1.00 73.38 104 GLN A O 1
ATOM 846 N N . GLU A 1 105 ? 7.243 0.323 -22.193 1.00 76.06 105 GLU A N 1
ATOM 847 C CA . GLU A 1 105 ? 5.906 0.924 -22.113 1.00 76.06 105 GLU A CA 1
ATOM 848 C C . GLU A 1 105 ? 4.827 -0.124 -21.784 1.00 76.06 105 GLU A C 1
ATOM 850 O O . GLU A 1 105 ? 3.946 0.096 -20.942 1.00 76.06 105 GLU A O 1
ATOM 855 N N . PHE A 1 106 ? 4.914 -1.307 -22.398 1.00 80.12 106 PHE A N 1
ATOM 856 C CA . PHE A 1 106 ? 3.983 -2.399 -22.133 1.00 80.12 106 PHE A CA 1
ATOM 857 C C . PHE A 1 106 ? 4.108 -2.917 -20.696 1.00 80.12 106 PHE A C 1
ATOM 859 O O . PHE A 1 106 ? 3.095 -3.119 -20.022 1.00 80.12 106 PHE A O 1
ATOM 866 N N . ILE A 1 107 ? 5.336 -3.089 -20.201 1.00 81.00 107 ILE A N 1
ATOM 867 C CA . ILE A 1 107 ? 5.610 -3.491 -18.818 1.00 81.00 107 ILE A CA 1
ATOM 868 C C . ILE A 1 107 ? 5.038 -2.457 -17.847 1.00 81.00 107 ILE A C 1
ATOM 870 O O . ILE A 1 107 ? 4.314 -2.830 -16.924 1.00 81.00 107 ILE A O 1
ATOM 874 N N . GLU A 1 108 ? 5.281 -1.167 -18.071 1.00 80.94 108 GLU A N 1
ATOM 875 C CA . GLU A 1 108 ? 4.753 -0.094 -17.224 1.00 80.94 108 GLU A CA 1
ATOM 876 C C . GLU A 1 108 ? 3.221 -0.083 -17.201 1.00 80.94 108 GLU A C 1
ATOM 878 O O . GLU A 1 108 ? 2.603 0.042 -16.138 1.00 80.94 108 GLU A O 1
ATOM 883 N N . LYS A 1 109 ? 2.582 -0.282 -18.360 1.00 84.44 109 LYS A N 1
ATOM 884 C CA . LYS A 1 109 ? 1.124 -0.406 -18.458 1.00 84.44 109 LYS A CA 1
ATOM 885 C C . LYS A 1 109 ? 0.607 -1.603 -17.658 1.00 84.44 109 LYS A C 1
ATOM 887 O O . LYS A 1 109 ? -0.367 -1.463 -16.915 1.00 84.44 109 LYS A O 1
ATOM 892 N N . ARG A 1 110 ? 1.260 -2.765 -17.759 1.00 86.81 110 ARG A N 1
ATOM 893 C CA . ARG A 1 110 ? 0.887 -3.969 -16.996 1.00 86.81 110 ARG A CA 1
ATOM 894 C C . ARG A 1 110 ? 1.097 -3.794 -15.496 1.00 86.81 110 ARG A C 1
ATOM 896 O O . ARG A 1 110 ? 0.232 -4.186 -14.719 1.00 86.81 110 ARG A O 1
ATOM 903 N N . GLN A 1 111 ? 2.176 -3.140 -15.078 1.00 84.38 111 GLN A N 1
ATOM 904 C CA . GLN A 1 111 ? 2.415 -2.829 -13.668 1.00 84.38 111 GLN A CA 1
ATOM 905 C C . GLN A 1 111 ? 1.319 -1.926 -13.089 1.00 84.38 111 GLN A C 1
ATOM 907 O O . GLN A 1 111 ? 0.811 -2.208 -12.004 1.00 84.38 111 GLN A O 1
ATOM 912 N N . LYS A 1 112 ? 0.891 -0.887 -13.820 1.00 88.12 112 LYS A N 1
ATOM 913 C CA . LYS A 1 112 ? -0.234 -0.029 -13.403 1.00 88.12 112 LYS A CA 1
ATOM 914 C C . LYS A 1 112 ? -1.533 -0.825 -13.239 1.00 88.12 112 LYS A C 1
ATOM 916 O O . LYS A 1 112 ? -2.236 -0.635 -12.251 1.00 88.12 112 LYS A O 1
ATOM 921 N N . GLN A 1 113 ? -1.826 -1.743 -14.163 1.00 89.88 113 GLN A N 1
ATOM 922 C CA . GLN A 1 113 ? -3.000 -2.620 -14.069 1.00 89.88 113 GLN A CA 1
ATOM 923 C C . GLN A 1 113 ? -2.947 -3.520 -12.829 1.00 89.88 113 GLN A C 1
ATOM 925 O O . GLN A 1 113 ? -3.932 -3.614 -12.103 1.00 89.88 113 GLN A O 1
ATOM 930 N N . ILE A 1 114 ? -1.793 -4.132 -12.548 1.00 90.56 114 ILE A N 1
ATOM 931 C CA . ILE A 1 114 ? -1.605 -4.974 -11.358 1.00 90.56 114 ILE A CA 1
ATOM 932 C C . ILE A 1 114 ? -1.853 -4.171 -10.078 1.00 90.56 114 ILE A C 1
ATOM 934 O O . ILE A 1 114 ? -2.554 -4.646 -9.188 1.00 90.56 114 ILE A O 1
ATOM 938 N N . LEU A 1 115 ? -1.324 -2.947 -9.991 1.00 87.44 115 LEU A N 1
ATOM 939 C CA . LEU A 1 115 ? -1.531 -2.083 -8.826 1.00 87.44 115 LEU A CA 1
ATOM 940 C C . LEU A 1 115 ? -3.011 -1.721 -8.627 1.00 87.44 115 LEU A C 1
ATOM 942 O O . LEU A 1 115 ? -3.485 -1.726 -7.493 1.00 87.44 115 LEU A O 1
ATOM 946 N N . SER A 1 116 ? -3.745 -1.457 -9.713 1.00 88.69 116 SER A N 1
ATOM 947 C CA . SER A 1 116 ? -5.194 -1.209 -9.661 1.00 88.69 116 SER A CA 1
ATOM 948 C C . SER A 1 116 ? -5.964 -2.432 -9.161 1.00 88.69 116 SER A C 1
ATOM 950 O O . SER A 1 116 ? -6.808 -2.328 -8.281 1.00 88.69 116 SER A O 1
ATOM 952 N N . LEU A 1 117 ? -5.633 -3.623 -9.661 1.00 92.50 117 LEU A N 1
ATOM 953 C CA . LEU A 1 117 ? -6.281 -4.856 -9.211 1.00 92.50 117 LEU A CA 1
ATOM 954 C C . LEU A 1 117 ? -5.985 -5.148 -7.733 1.00 92.50 117 LEU A C 1
ATOM 956 O O . LEU A 1 117 ? -6.855 -5.608 -6.999 1.00 92.50 117 LEU A O 1
ATOM 960 N N . GLN A 1 118 ? -4.770 -4.854 -7.265 1.00 87.00 118 GLN A N 1
ATOM 961 C CA . GLN A 1 118 ? -4.411 -5.016 -5.855 1.00 87.00 118 GLN A CA 1
ATOM 962 C C . GLN A 1 118 ? -5.199 -4.075 -4.935 1.00 87.00 118 GLN A C 1
ATOM 964 O O . GLN A 1 118 ? -5.594 -4.489 -3.840 1.00 87.00 118 GLN A O 1
ATOM 969 N N . SER A 1 119 ? -5.438 -2.827 -5.350 1.00 85.56 119 SER A N 1
ATOM 970 C CA . SER A 1 119 ? -6.245 -1.891 -4.562 1.00 85.56 119 SER A CA 1
ATOM 971 C C . SER A 1 119 ? -7.709 -2.330 -4.505 1.00 85.56 119 SER A C 1
ATOM 973 O O . SER A 1 119 ? -8.290 -2.347 -3.418 1.00 85.56 119 SER A O 1
ATOM 975 N N . GLU A 1 120 ? -8.276 -2.783 -5.625 1.00 90.88 120 GLU A N 1
ATOM 976 C CA . GLU A 1 120 ? -9.628 -3.350 -5.685 1.00 90.88 120 GLU A CA 1
ATOM 977 C C . GLU A 1 120 ? -9.778 -4.580 -4.782 1.00 90.88 120 GLU A C 1
ATOM 979 O O . GLU A 1 120 ? -10.718 -4.658 -3.988 1.00 90.88 120 GLU A O 1
ATOM 984 N N . LEU A 1 121 ? -8.817 -5.506 -4.822 1.00 90.94 121 LEU A N 1
ATOM 985 C CA . LEU A 1 121 ? -8.821 -6.701 -3.975 1.00 90.94 121 LEU A CA 1
ATOM 986 C C . LEU A 1 121 ? -8.760 -6.321 -2.487 1.00 90.94 121 LEU A C 1
ATOM 988 O O . LEU A 1 121 ? -9.504 -6.862 -1.668 1.00 90.94 121 LEU A O 1
ATOM 992 N N . CYS A 1 122 ? -7.931 -5.338 -2.126 1.00 88.69 122 CYS A N 1
ATOM 993 C CA . 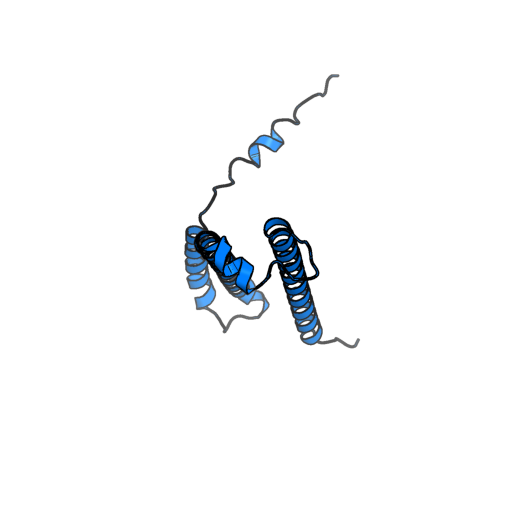CYS A 1 122 ? -7.862 -4.820 -0.759 1.00 88.69 122 CYS A CA 1
ATOM 994 C C . CYS A 1 122 ? -9.206 -4.225 -0.299 1.00 88.69 122 CYS A C 1
ATOM 996 O O . CYS A 1 122 ? -9.657 -4.506 0.815 1.00 88.69 122 CYS A O 1
ATOM 998 N N . LEU A 1 123 ? -9.876 -3.445 -1.154 1.00 87.06 123 LEU A N 1
ATOM 999 C CA . LEU A 1 123 ? -11.197 -2.879 -0.861 1.00 87.06 123 LEU A CA 1
ATOM 1000 C C . LEU A 1 123 ? -12.258 -3.966 -0.676 1.00 87.06 123 LEU A C 1
ATOM 1002 O O . LEU A 1 123 ? -13.023 -3.916 0.291 1.00 87.06 123 LEU A O 1
ATOM 1006 N N . LEU A 1 124 ? -12.277 -4.963 -1.563 1.00 91.12 124 LEU A N 1
ATOM 1007 C CA . LEU A 1 124 ? -13.180 -6.109 -1.472 1.00 91.12 124 LEU A CA 1
ATOM 1008 C C . LEU A 1 124 ? -12.960 -6.889 -0.178 1.00 91.12 124 LEU A C 1
ATOM 1010 O O . LEU A 1 124 ? -13.926 -7.172 0.526 1.00 91.12 124 LEU A O 1
ATOM 1014 N N . LYS A 1 125 ? -11.703 -7.151 0.193 1.00 86.75 125 LYS A N 1
ATOM 1015 C CA . LYS A 1 125 ? -11.367 -7.831 1.447 1.00 86.75 125 LYS A CA 1
ATOM 1016 C C . LYS A 1 125 ? -11.867 -7.056 2.667 1.00 86.75 125 LYS A C 1
ATOM 1018 O O . LYS A 1 125 ? -12.551 -7.617 3.511 1.00 86.75 125 LYS A O 1
ATOM 1023 N N . ARG A 1 126 ? -11.643 -5.738 2.719 1.00 81.06 126 ARG A N 1
ATOM 1024 C CA . ARG A 1 126 ? -12.171 -4.885 3.803 1.00 81.06 126 ARG A CA 1
ATOM 1025 C C . ARG A 1 126 ? -13.698 -4.854 3.851 1.00 81.06 126 ARG A C 1
ATOM 1027 O O . ARG A 1 126 ? -14.273 -4.640 4.914 1.00 81.06 126 ARG A O 1
ATOM 1034 N N . ARG A 1 127 ? -14.375 -4.958 2.705 1.00 87.75 127 ARG A N 1
ATOM 1035 C CA . ARG A 1 127 ? -15.842 -5.027 2.652 1.00 87.75 127 ARG A CA 1
ATOM 1036 C C . ARG A 1 127 ? -16.341 -6.376 3.162 1.00 87.75 127 ARG A C 1
ATOM 1038 O O . ARG A 1 127 ? -17.270 -6.392 3.957 1.00 87.75 127 ARG A O 1
ATOM 1045 N N . HIS A 1 128 ? -15.695 -7.463 2.751 1.00 88.25 128 HIS A N 1
ATOM 1046 C CA . HIS A 1 128 ? -15.968 -8.806 3.249 1.00 88.25 128 HIS A CA 1
ATOM 1047 C C . HIS A 1 128 ? -15.804 -8.878 4.772 1.00 88.25 128 HIS A C 1
ATOM 1049 O O . HIS A 1 128 ? -16.733 -9.274 5.464 1.00 88.25 128 HIS A O 1
ATOM 1055 N N . ASP A 1 129 ? -14.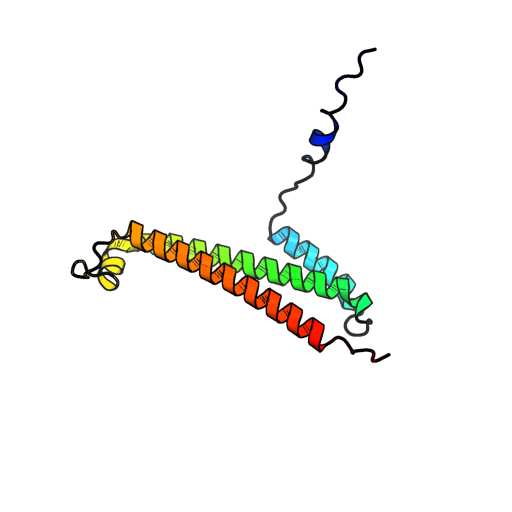672 -8.409 5.302 1.00 79.44 129 ASP A N 1
ATOM 1056 C CA . ASP A 1 129 ? -14.385 -8.451 6.741 1.00 79.44 129 ASP A CA 1
ATOM 1057 C C . ASP A 1 129 ? -15.387 -7.618 7.561 1.00 79.44 129 ASP A C 1
ATOM 1059 O O . ASP A 1 129 ? -15.731 -7.993 8.680 1.00 79.44 129 ASP A O 1
ATOM 1063 N N . ARG A 1 130 ? -15.900 -6.513 6.997 1.00 79.38 130 ARG A N 1
ATOM 1064 C CA . ARG A 1 130 ? -16.983 -5.727 7.611 1.00 79.38 130 ARG A CA 1
ATOM 1065 C C . ARG A 1 130 ? -18.300 -6.496 7.650 1.00 79.38 130 ARG A C 1
ATOM 1067 O O . ARG A 1 130 ? -18.882 -6.606 8.719 1.00 79.38 130 ARG A O 1
ATOM 1074 N N . LEU A 1 131 ? -18.724 -7.063 6.521 1.00 81.44 131 LEU A N 1
ATOM 1075 C CA . LEU A 1 131 ? -19.966 -7.840 6.438 1.00 81.44 131 LEU A CA 1
ATOM 1076 C C . LEU A 1 131 ? -19.940 -9.071 7.353 1.00 81.44 131 LEU A C 1
ATOM 1078 O O . LEU A 1 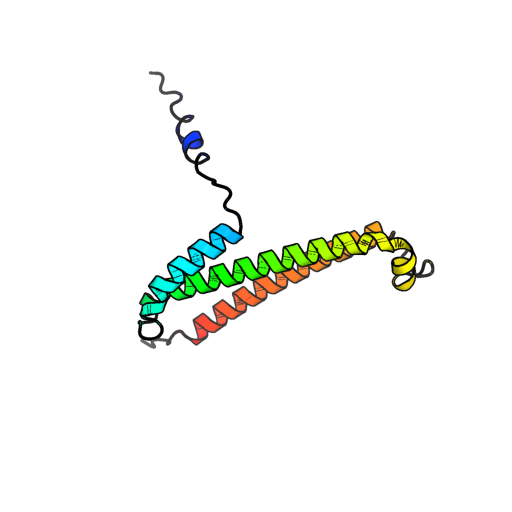131 ? -20.951 -9.409 7.952 1.00 81.44 131 LEU A O 1
ATOM 1082 N N . TYR A 1 132 ? -18.784 -9.723 7.494 1.00 77.25 132 TYR A N 1
ATOM 1083 C CA . TYR A 1 132 ? -18.631 -10.887 8.371 1.00 77.25 132 TYR A CA 1
ATOM 1084 C C . TYR A 1 132 ? -18.588 -10.522 9.865 1.00 77.25 132 TYR A C 1
ATOM 1086 O O . TYR A 1 132 ? -18.845 -11.369 10.718 1.00 77.25 132 TYR A O 1
ATOM 1094 N N . GLY A 1 133 ? -18.229 -9.276 10.190 1.00 66.94 133 GLY A N 1
ATOM 1095 C CA . GLY A 1 133 ? -18.196 -8.751 11.556 1.00 66.94 133 GLY A CA 1
ATOM 1096 C C . GLY A 1 133 ? -19.503 -8.096 12.013 1.00 66.94 133 GLY A C 1
ATOM 1097 O O . GLY A 1 133 ? -19.632 -7.773 13.194 1.00 66.94 133 GLY A O 1
ATOM 1098 N N . GLU A 1 134 ? -20.461 -7.884 11.110 1.00 59.66 134 GLU A N 1
ATOM 1099 C CA . GLU A 1 134 ? -21.784 -7.357 11.439 1.00 59.66 134 GLU A CA 1
ATOM 1100 C C . GLU A 1 134 ? -22.678 -8.490 11.965 1.00 59.66 134 GLU A C 1
ATOM 1102 O O . GLU A 1 134 ? -22.930 -9.485 11.286 1.00 59.66 134 GLU A O 1
ATOM 1107 N N . SER A 1 135 ? -23.167 -8.359 13.203 1.00 57.25 135 SER A N 1
ATOM 1108 C CA . SER A 1 135 ? -24.182 -9.267 13.729 1.00 57.25 135 SER A CA 1
ATOM 1109 C C . SER A 1 135 ? -25.498 -9.024 12.996 1.00 57.25 135 SER A C 1
ATOM 1111 O O . SER A 1 135 ? -26.111 -7.962 13.116 1.00 57.25 135 SER A O 1
ATOM 1113 N N . VAL A 1 136 ? -25.944 -10.024 12.237 1.00 60.34 136 VAL A N 1
ATOM 1114 C CA . VAL A 1 136 ? -27.273 -10.022 11.624 1.00 60.34 136 VAL A CA 1
ATOM 1115 C C . VAL A 1 136 ? -28.297 -10.033 12.756 1.00 60.34 136 VAL A C 1
ATOM 1117 O O . VAL A 1 136 ? -28.481 -11.048 13.428 1.00 60.34 136 VAL A O 1
ATOM 1120 N N . LYS A 1 137 ? -28.944 -8.891 13.010 1.00 54.19 137 LYS A N 1
ATOM 1121 C CA . LYS A 1 137 ? -30.165 -8.869 13.814 1.00 54.19 137 LYS A CA 1
ATOM 1122 C C . LYS A 1 137 ? -31.260 -9.497 12.961 1.00 54.19 137 LYS A C 1
ATOM 1124 O O . LYS A 1 137 ? -31.706 -8.893 11.992 1.00 54.19 137 LYS A O 1
ATOM 1129 N N . LEU A 1 138 ? -31.615 -10.732 13.290 1.00 47.25 138 LEU A N 1
ATOM 1130 C CA . LEU A 1 138 ? -32.868 -11.324 12.848 1.00 47.25 138 LEU A CA 1
ATOM 1131 C C . LEU A 1 138 ? -33.966 -10.663 13.687 1.00 47.25 138 LEU A C 1
ATOM 1133 O O . LEU A 1 138 ? -34.019 -10.885 14.898 1.00 47.25 138 LEU A O 1
ATOM 1137 N N . GLU A 1 139 ? -34.734 -9.776 13.058 1.00 45.56 139 GLU A N 1
ATOM 1138 C CA . GLU A 1 139 ? -36.055 -9.365 13.554 1.00 45.56 139 GLU A CA 1
ATOM 1139 C C . GLU A 1 139 ? -37.079 -10.474 13.295 1.00 45.56 139 GLU A C 1
ATOM 1141 O O . GLU A 1 139 ? -36.983 -11.128 12.228 1.00 45.56 139 GLU A O 1
#

Sequence (139 aa):
MDNSVAADGSNNLQMKYINYSSLDNVKKLTNELRKEIDLFYPKQSPAQRVGHYFCKDIISIIGIVQTSIQKREKMVSSIKDSRESWQKYFPVSSRLDLSPFQVQEFIEKRQKQILSLQSELCLLKRRHDRLYGESVKLE